Protein AF-A0A172TAM4-F1 (afdb_monomer_lite)

Foldseek 3Di:
DDPVLLVVLLVLLVVLLVVVLVLLVVVVVVVVVVHDDVVSVVVSVLSVVLSVCLSLLDPVSLVVNLVVLLVVLVVLVVCLVVDDDPVSVVSNVSSVSSNVSSCCCPPPVSNVVNSVVSPPD

Radius of gyration: 15.7 Å; chains: 1; bounding box: 40×29×40 Å

pLDDT: mean 79.97, std 6.0, range [54.03, 87.69]

Organism: NCBI:txid1182568

Structure (mmCIF, N/CA/C/O backbone):
data_AF-A0A172TAM4-F1
#
_entry.id   AF-A0A172TAM4-F1
#
loop_
_atom_site.group_PDB
_atom_site.id
_atom_site.type_symbol
_atom_site.label_atom_id
_atom_site.label_alt_id
_atom_site.label_comp_id
_atom_site.label_asym_id
_atom_site.label_entity_id
_atom_site.label_seq_id
_atom_site.pdbx_PDB_ins_code
_atom_site.Cartn_x
_atom_site.Cartn_y
_atom_site.Cartn_z
_atom_site.occupancy
_atom_site.B_iso_or_equiv
_atom_site.auth_seq_id
_atom_site.auth_comp_id
_atom_site.auth_asym_id
_atom_site.auth_atom_id
_atom_site.pdbx_PDB_model_num
ATOM 1 N N . MET A 1 1 ? -19.983 3.449 20.568 1.00 57.84 1 MET A N 1
ATOM 2 C CA . MET A 1 1 ? -19.619 3.740 19.160 1.00 57.84 1 MET A CA 1
ATOM 3 C C . MET A 1 1 ? -20.901 3.855 18.360 1.00 57.84 1 MET A C 1
ATOM 5 O O . MET A 1 1 ? -21.753 2.991 18.504 1.00 57.84 1 MET A O 1
ATOM 9 N N . THR A 1 2 ? -21.087 4.906 17.564 1.00 71.38 2 THR A N 1
ATOM 10 C CA . THR A 1 2 ? -22.300 5.051 16.742 1.00 71.38 2 THR A CA 1
ATOM 11 C C . THR A 1 2 ? -22.193 4.183 15.485 1.00 71.38 2 THR A C 1
ATOM 13 O O . THR A 1 2 ? -21.165 4.197 14.813 1.00 71.38 2 THR A O 1
ATOM 16 N N . ASN A 1 3 ? -23.265 3.471 15.115 1.00 72.31 3 ASN A N 1
ATOM 17 C CA . ASN A 1 3 ? -23.342 2.627 13.904 1.00 72.31 3 ASN A CA 1
ATOM 18 C C . ASN A 1 3 ? -22.850 3.335 12.624 1.00 72.31 3 ASN A C 1
ATOM 20 O O . ASN A 1 3 ? -22.273 2.717 11.728 1.00 72.31 3 ASN A O 1
ATOM 24 N N . ARG A 1 4 ? -23.033 4.659 12.556 1.00 75.81 4 ARG A N 1
ATOM 25 C CA . ARG A 1 4 ? -22.545 5.510 11.465 1.00 75.81 4 ARG A CA 1
ATOM 26 C C . ARG A 1 4 ? -21.014 5.513 11.366 1.00 75.81 4 ARG A C 1
ATOM 28 O O . ARG A 1 4 ? -20.494 5.365 10.270 1.00 75.81 4 ARG A O 1
ATOM 35 N N . GLN A 1 5 ? -20.296 5.589 12.489 1.00 72.06 5 GLN A N 1
ATOM 36 C CA . GLN A 1 5 ? -18.826 5.584 12.519 1.00 72.06 5 GLN A CA 1
ATOM 37 C C . GLN A 1 5 ? -18.239 4.253 12.032 1.00 72.06 5 GLN A C 1
ATOM 39 O O . GLN A 1 5 ? -17.232 4.255 11.330 1.00 72.06 5 GLN A O 1
ATOM 44 N N . ILE A 1 6 ? -18.883 3.128 12.363 1.00 72.50 6 ILE A N 1
ATOM 45 C CA . ILE A 1 6 ? -18.452 1.786 11.938 1.00 72.50 6 ILE A CA 1
ATOM 46 C C . ILE A 1 6 ? -18.649 1.616 10.426 1.00 72.50 6 ILE A C 1
ATOM 48 O O . ILE A 1 6 ? -17.733 1.176 9.731 1.00 72.50 6 ILE A O 1
ATOM 52 N N . LYS A 1 7 ? -19.814 2.024 9.895 1.00 77.00 7 LYS A N 1
ATOM 53 C CA . LYS A 1 7 ? -20.076 2.009 8.446 1.00 77.00 7 LYS A CA 1
ATOM 54 C C . LYS A 1 7 ? -19.083 2.896 7.694 1.00 77.00 7 LYS A C 1
ATOM 56 O O . LYS A 1 7 ? -18.492 2.437 6.723 1.00 77.00 7 LYS A O 1
ATOM 61 N N . THR A 1 8 ? -18.851 4.126 8.158 1.00 78.25 8 THR A N 1
ATOM 62 C CA . THR A 1 8 ? -17.871 5.036 7.545 1.00 78.25 8 THR A CA 1
ATOM 63 C C . THR A 1 8 ? -16.456 4.456 7.587 1.00 78.25 8 THR A C 1
ATOM 65 O O . THR A 1 8 ? -15.765 4.490 6.575 1.00 78.25 8 THR A O 1
ATOM 68 N N . GLY A 1 9 ? -16.040 3.853 8.706 1.00 74.06 9 GLY A N 1
ATOM 69 C CA . GLY A 1 9 ? -14.745 3.176 8.818 1.00 74.06 9 GLY A CA 1
ATOM 70 C C . GLY A 1 9 ? -14.583 2.037 7.808 1.00 74.06 9 GLY A C 1
ATOM 71 O O . GLY A 1 9 ? -13.567 1.975 7.121 1.00 74.06 9 GLY A O 1
ATOM 72 N N . ARG A 1 10 ? -15.612 1.196 7.631 1.00 79.62 10 ARG A N 1
ATOM 73 C CA . ARG A 1 10 ? -15.615 0.123 6.619 1.00 79.62 10 ARG A CA 1
ATOM 74 C C . ARG A 1 10 ? -15.490 0.664 5.193 1.00 79.62 10 ARG A C 1
ATOM 76 O O . ARG A 1 10 ? -14.741 0.099 4.402 1.00 79.62 10 ARG A O 1
ATOM 83 N N . TRP A 1 11 ? -16.191 1.751 4.868 1.00 82.69 11 TRP A N 1
ATOM 84 C CA . TRP A 1 11 ? -16.092 2.404 3.557 1.00 82.69 11 TRP A CA 1
ATOM 85 C C . TRP A 1 11 ? -14.702 2.990 3.301 1.00 82.69 11 TRP A C 1
ATOM 87 O O . TRP A 1 11 ? -14.157 2.803 2.215 1.00 82.69 11 TRP A O 1
ATOM 97 N N . ILE A 1 12 ? -14.100 3.642 4.300 1.00 81.50 12 ILE A N 1
ATOM 98 C CA . ILE A 1 12 ? -12.740 4.191 4.206 1.00 81.50 12 ILE A CA 1
ATOM 99 C C . ILE A 1 12 ? -11.726 3.065 3.991 1.00 81.50 12 ILE A C 1
ATOM 101 O O . ILE A 1 12 ? -10.937 3.128 3.052 1.00 81.50 12 ILE A O 1
ATOM 105 N N . VAL A 1 13 ? -11.776 2.009 4.810 1.00 81.50 13 VAL A N 1
ATOM 106 C CA . VAL A 1 13 ? -10.883 0.847 4.670 1.00 81.50 13 VAL A CA 1
ATOM 107 C C . VAL A 1 13 ? -11.070 0.189 3.306 1.00 81.50 13 VAL A C 1
ATOM 109 O O . VAL A 1 13 ? -10.085 -0.062 2.621 1.00 81.50 13 VAL A O 1
ATOM 112 N N . GLY A 1 14 ? -12.314 -0.032 2.873 1.00 82.31 14 GLY A N 1
ATOM 113 C CA . GLY A 1 14 ? -12.611 -0.584 1.550 1.00 82.31 14 GLY A CA 1
ATOM 114 C C . GLY A 1 14 ? -12.055 0.273 0.412 1.00 82.31 14 GLY A C 1
ATOM 115 O O . GLY A 1 14 ? -11.467 -0.264 -0.520 1.00 82.31 14 GLY A O 1
ATOM 116 N N . SER A 1 15 ? -12.164 1.599 0.518 1.00 84.25 15 SER A N 1
ATOM 117 C CA . SER A 1 15 ? -11.641 2.531 -0.490 1.00 84.25 15 SER A CA 1
ATOM 118 C C . SER A 1 15 ? -10.113 2.508 -0.547 1.00 84.25 15 SER A C 1
ATOM 120 O O . SER A 1 15 ? -9.547 2.426 -1.633 1.00 84.25 15 SER A O 1
ATOM 122 N N . ILE A 1 16 ? -9.441 2.506 0.611 1.00 83.88 16 ILE A N 1
ATOM 123 C CA . ILE A 1 16 ? -7.976 2.407 0.695 1.00 83.88 16 ILE A CA 1
ATOM 124 C C . ILE A 1 16 ? -7.496 1.075 0.107 1.00 83.88 16 ILE A C 1
ATOM 126 O O . ILE A 1 16 ? -6.572 1.059 -0.699 1.00 83.88 16 ILE A O 1
ATOM 130 N N . LEU A 1 17 ? -8.139 -0.039 0.467 1.00 85.06 17 LEU A N 1
ATOM 131 C CA . LEU A 1 17 ? -7.795 -1.363 -0.057 1.00 85.06 17 LEU A CA 1
ATOM 132 C C . LEU A 1 17 ? -8.015 -1.454 -1.569 1.00 85.06 17 LEU A C 1
ATOM 134 O O . LEU A 1 17 ? -7.164 -1.989 -2.271 1.00 85.06 17 LEU A O 1
ATOM 138 N N . SER A 1 18 ? -9.118 -0.898 -2.077 1.00 85.00 18 SER A N 1
ATOM 139 C CA . SER A 1 18 ? -9.401 -0.863 -3.515 1.00 85.00 18 SER A CA 1
ATOM 140 C C . SER A 1 18 ? -8.361 -0.032 -4.273 1.00 85.00 18 SER A C 1
ATOM 142 O O . SER A 1 18 ? -7.879 -0.450 -5.322 1.00 85.00 18 SER A O 1
ATOM 144 N N . LEU A 1 19 ? -7.934 1.100 -3.704 1.00 85.62 19 LEU A N 1
ATOM 145 C CA . LEU A 1 19 ? -6.873 1.936 -4.266 1.00 85.62 19 LEU A CA 1
ATOM 146 C C . LEU A 1 19 ? -5.524 1.205 -4.282 1.00 85.62 19 LEU A C 1
ATOM 148 O O . LEU A 1 19 ? -4.845 1.196 -5.307 1.00 85.62 19 LEU A O 1
ATOM 152 N N . ILE A 1 20 ? -5.156 0.537 -3.184 1.00 84.44 20 ILE A N 1
ATOM 153 C CA . ILE A 1 20 ? -3.936 -0.280 -3.109 1.00 84.44 20 ILE A CA 1
ATOM 154 C C . ILE A 1 20 ? -3.979 -1.389 -4.159 1.00 84.44 20 ILE A C 1
ATOM 156 O O . ILE A 1 20 ? -3.017 -1.555 -4.906 1.00 84.44 20 ILE A O 1
ATOM 160 N N . LEU A 1 21 ? -5.083 -2.133 -4.245 1.00 85.81 21 LEU A N 1
ATOM 161 C CA . LEU A 1 21 ? -5.254 -3.196 -5.233 1.00 85.81 21 LEU A CA 1
ATOM 162 C C . LEU A 1 21 ? -5.155 -2.652 -6.657 1.00 85.81 21 LEU A C 1
ATOM 164 O O . LEU A 1 21 ? -4.415 -3.218 -7.454 1.00 85.81 21 LEU A O 1
ATOM 168 N N . GLY A 1 22 ? -5.812 -1.530 -6.953 1.00 84.06 22 GLY A N 1
ATOM 169 C CA . GLY A 1 22 ? -5.734 -0.868 -8.253 1.00 84.06 22 GLY A CA 1
ATOM 170 C C . GLY A 1 22 ? -4.300 -0.504 -8.639 1.00 84.06 22 GLY A C 1
ATOM 171 O O . GLY A 1 22 ? -3.848 -0.874 -9.719 1.00 84.06 22 GLY A O 1
ATOM 172 N N . LEU A 1 23 ? -3.549 0.136 -7.736 1.00 83.00 23 LEU A N 1
ATOM 173 C CA . LEU A 1 23 ? -2.139 0.475 -7.971 1.00 83.00 23 LEU A CA 1
ATOM 174 C C . LEU A 1 23 ? -1.265 -0.774 -8.155 1.00 83.00 23 LEU A C 1
ATOM 176 O O . LEU A 1 23 ? -0.388 -0.805 -9.017 1.00 83.00 23 LEU A O 1
ATOM 180 N N . THR A 1 24 ? -1.520 -1.821 -7.368 1.00 83.12 24 THR A N 1
ATOM 181 C CA . THR A 1 24 ? -0.732 -3.061 -7.409 1.00 83.12 24 THR A CA 1
ATOM 182 C C . THR A 1 24 ? -0.998 -3.847 -8.693 1.00 83.12 24 THR A C 1
ATOM 184 O O . THR A 1 24 ? -0.059 -4.340 -9.314 1.00 83.12 24 THR A O 1
ATOM 187 N N . VAL A 1 25 ? -2.260 -3.922 -9.128 1.00 83.56 25 VAL A N 1
ATOM 188 C CA . VAL A 1 25 ? -2.654 -4.531 -10.405 1.00 83.56 25 VAL A CA 1
ATOM 189 C C . VAL A 1 25 ? -2.098 -3.722 -11.568 1.00 83.56 25 VAL A C 1
ATOM 191 O O . VAL A 1 25 ? -1.506 -4.307 -12.465 1.00 83.56 25 VAL A O 1
ATOM 194 N N . PHE A 1 26 ? -2.201 -2.392 -11.538 1.00 83.50 26 PHE A N 1
ATOM 195 C CA . PHE A 1 26 ? -1.637 -1.536 -12.581 1.00 83.50 26 PHE A CA 1
ATOM 196 C C . PHE A 1 26 ? -0.122 -1.741 -12.729 1.00 83.50 26 PHE A C 1
ATOM 198 O O . PHE A 1 26 ? 0.373 -1.959 -13.835 1.00 83.50 26 PHE A O 1
ATOM 205 N N . GLY A 1 27 ? 0.612 -1.768 -11.611 1.00 76.00 27 GLY A N 1
ATOM 206 C CA . GLY A 1 27 ? 2.046 -2.060 -11.610 1.00 76.00 27 GLY A CA 1
ATOM 207 C C . GLY A 1 27 ? 2.380 -3.473 -12.098 1.00 76.00 27 GLY A C 1
ATOM 208 O O . GLY A 1 27 ? 3.374 -3.663 -12.799 1.00 76.00 27 GLY A O 1
ATOM 209 N N . ALA A 1 28 ? 1.552 -4.468 -11.772 1.00 76.75 28 ALA A N 1
ATOM 210 C CA . ALA A 1 28 ? 1.736 -5.834 -12.252 1.00 76.75 28 ALA A CA 1
ATOM 211 C C . ALA A 1 28 ? 1.431 -5.986 -13.746 1.00 76.75 28 ALA A C 1
ATOM 213 O O . ALA A 1 28 ? 2.170 -6.681 -14.433 1.00 76.75 28 ALA A O 1
ATOM 214 N N . VAL A 1 29 ? 0.407 -5.304 -14.269 1.00 79.38 29 VAL A N 1
ATOM 215 C CA . VAL A 1 29 ? 0.095 -5.272 -15.707 1.00 79.38 29 VAL A CA 1
ATOM 216 C C . VAL A 1 29 ? 1.238 -4.617 -16.480 1.00 79.38 29 VAL A C 1
ATOM 218 O O . VAL A 1 29 ? 1.708 -5.188 -17.460 1.00 79.38 29 VAL A O 1
ATOM 221 N N . ALA A 1 30 ? 1.753 -3.477 -16.005 1.00 76.94 30 ALA A N 1
ATOM 222 C CA . ALA A 1 30 ? 2.905 -2.817 -16.620 1.00 76.94 30 ALA A CA 1
ATOM 223 C C . ALA A 1 30 ? 4.138 -3.735 -16.685 1.00 76.94 30 ALA A C 1
ATOM 225 O O . ALA A 1 30 ? 4.879 -3.708 -17.663 1.00 76.94 30 ALA A O 1
ATOM 226 N N . ARG A 1 31 ? 4.343 -4.579 -15.666 1.00 71.06 31 ARG A N 1
ATOM 227 C CA . ARG A 1 31 ? 5.447 -5.545 -15.638 1.00 71.06 31 ARG A CA 1
ATOM 228 C C . ARG A 1 31 ? 5.193 -6.798 -16.462 1.00 71.06 31 ARG A C 1
ATOM 230 O O . ARG A 1 31 ? 6.120 -7.252 -17.114 1.00 71.06 31 ARG A O 1
ATOM 237 N N . LEU A 1 32 ? 3.964 -7.305 -16.510 1.00 75.62 32 LEU A N 1
ATOM 238 C CA . LEU A 1 32 ? 3.590 -8.418 -17.389 1.00 75.62 32 LEU A CA 1
ATOM 239 C C . LEU A 1 32 ? 3.854 -8.093 -18.863 1.00 75.62 32 LEU A C 1
ATOM 241 O O . LEU A 1 32 ? 4.288 -8.969 -19.602 1.00 75.62 32 LEU A O 1
ATOM 245 N N . LEU A 1 33 ? 3.658 -6.834 -19.269 1.00 76.44 33 LEU A N 1
ATOM 246 C CA . LEU A 1 33 ? 4.009 -6.360 -20.612 1.00 76.44 33 LEU A CA 1
ATOM 247 C C . LEU A 1 33 ? 5.527 -6.349 -20.879 1.00 76.44 33 LEU A C 1
ATOM 249 O O . LEU A 1 33 ? 5.935 -6.397 -22.034 1.00 76.44 33 LEU A O 1
ATOM 253 N N . LEU A 1 34 ? 6.355 -6.295 -19.831 1.00 75.69 34 LEU A N 1
ATOM 254 C CA . LEU A 1 34 ? 7.821 -6.309 -19.911 1.00 75.69 34 LEU A CA 1
ATOM 255 C C . LEU A 1 34 ? 8.423 -7.715 -19.724 1.00 75.69 34 LEU A C 1
ATOM 257 O O . LEU A 1 34 ? 9.587 -7.923 -20.057 1.00 75.69 34 LEU A O 1
ATOM 261 N N . GLY A 1 35 ? 7.651 -8.675 -19.205 1.00 73.81 35 GLY A N 1
ATOM 262 C CA . GLY A 1 35 ? 8.063 -10.065 -19.012 1.00 73.81 35 GLY A CA 1
ATOM 263 C C . GLY A 1 35 ? 7.369 -10.736 -17.824 1.00 73.81 35 GLY A C 1
ATOM 264 O O . GLY A 1 35 ? 7.001 -10.091 -16.841 1.00 73.81 35 GLY A O 1
ATOM 265 N N . PHE A 1 36 ? 7.187 -12.057 -17.899 1.00 74.06 36 PHE A N 1
ATOM 266 C CA . PHE A 1 36 ? 6.635 -12.828 -16.786 1.00 74.06 36 PHE A CA 1
ATOM 267 C C . PHE A 1 36 ? 7.703 -13.058 -15.715 1.00 74.06 36 PHE A C 1
ATOM 269 O O . PHE A 1 36 ? 8.736 -13.667 -15.981 1.00 74.06 36 PHE A O 1
ATOM 276 N N . ASP A 1 37 ? 7.426 -12.615 -14.491 1.00 76.44 37 ASP A N 1
ATOM 277 C CA . ASP A 1 37 ? 8.293 -12.847 -13.341 1.00 76.44 37 ASP A CA 1
ATOM 278 C C . ASP A 1 37 ? 7.451 -13.329 -12.151 1.00 76.44 37 ASP A C 1
ATOM 280 O O . ASP A 1 37 ? 6.531 -12.657 -11.663 1.00 76.44 37 ASP A O 1
ATOM 284 N N . LEU A 1 38 ? 7.775 -14.548 -11.709 1.00 78.44 38 LEU A N 1
ATOM 285 C CA . LEU A 1 38 ? 7.104 -15.279 -10.637 1.00 78.44 38 LEU A CA 1
ATOM 286 C C . LEU A 1 38 ? 7.077 -14.467 -9.331 1.00 78.44 38 LEU A C 1
ATOM 288 O O . LEU A 1 38 ? 6.106 -14.521 -8.575 1.00 78.44 38 LEU A O 1
ATOM 292 N N . SER A 1 39 ? 8.112 -13.661 -9.093 1.00 78.00 39 SER A N 1
ATOM 293 C CA . SER A 1 39 ? 8.260 -12.831 -7.897 1.00 78.00 39 SER A CA 1
ATOM 294 C C . SER A 1 39 ? 7.123 -11.811 -7.773 1.00 78.00 39 SER A C 1
ATOM 296 O O . SER A 1 39 ? 6.626 -11.545 -6.674 1.00 78.00 39 SER A O 1
ATOM 298 N N . TYR A 1 40 ? 6.646 -11.270 -8.901 1.00 74.12 40 TYR A N 1
ATOM 299 C CA . TYR A 1 40 ? 5.513 -10.341 -8.915 1.00 74.12 40 TYR A CA 1
ATOM 300 C C . TYR A 1 40 ? 4.177 -11.040 -8.730 1.00 74.12 40 TYR A C 1
ATOM 302 O O . TYR A 1 40 ? 3.322 -10.507 -8.024 1.00 74.12 40 TYR A O 1
ATOM 310 N N . ALA A 1 41 ? 4.007 -12.236 -9.297 1.00 78.19 41 ALA A N 1
ATOM 311 C CA . ALA A 1 41 ? 2.803 -13.035 -9.091 1.00 78.19 41 ALA A CA 1
ATOM 312 C C . ALA A 1 41 ? 2.622 -13.394 -7.605 1.00 78.19 41 ALA A C 1
ATOM 314 O O . ALA A 1 41 ? 1.530 -13.235 -7.049 1.00 78.19 41 ALA A O 1
ATOM 315 N N . VAL A 1 42 ? 3.711 -13.780 -6.929 1.00 83.56 42 VAL A N 1
ATOM 316 C CA . VAL A 1 42 ? 3.713 -14.046 -5.482 1.00 83.56 42 VAL A CA 1
ATOM 317 C C . VAL A 1 42 ? 3.383 -12.778 -4.698 1.00 83.56 42 VAL A C 1
ATOM 319 O O . VAL A 1 42 ? 2.495 -12.799 -3.846 1.00 83.56 42 VAL A O 1
ATOM 322 N N . ARG A 1 43 ? 4.031 -11.647 -5.010 1.00 81.56 43 ARG A N 1
ATOM 323 C CA . ARG A 1 43 ? 3.770 -10.367 -4.332 1.00 81.56 43 ARG A CA 1
ATOM 324 C C . ARG A 1 43 ? 2.323 -9.906 -4.504 1.00 81.56 43 ARG A C 1
ATOM 326 O O . ARG A 1 43 ? 1.726 -9.426 -3.541 1.00 81.56 43 ARG A O 1
ATOM 333 N N . LEU A 1 44 ? 1.748 -10.056 -5.695 1.00 83.00 44 LEU A N 1
ATOM 334 C CA . LEU A 1 44 ? 0.370 -9.661 -5.983 1.00 83.00 44 LEU A CA 1
ATOM 335 C C . LEU A 1 44 ? -0.628 -10.541 -5.226 1.00 83.00 44 LEU A C 1
ATOM 337 O O . LEU A 1 44 ? -1.520 -10.014 -4.563 1.00 83.00 44 LEU A O 1
ATOM 341 N N . THR A 1 45 ? -0.421 -11.859 -5.237 1.00 85.94 45 THR A N 1
ATOM 342 C CA . THR A 1 45 ? -1.243 -12.815 -4.478 1.00 85.94 45 THR A CA 1
ATOM 343 C C . THR A 1 45 ? -1.168 -12.539 -2.976 1.00 85.94 45 THR A C 1
ATOM 345 O O . THR A 1 45 ? -2.197 -12.471 -2.304 1.00 85.94 45 THR A O 1
ATOM 348 N N . LEU A 1 46 ? 0.036 -12.291 -2.450 1.00 86.56 46 LEU A N 1
ATOM 349 C CA . LEU A 1 46 ? 0.246 -11.945 -1.045 1.00 86.56 46 LEU A CA 1
ATOM 350 C C . LEU A 1 46 ? -0.445 -10.626 -0.680 1.00 86.56 46 LEU A C 1
ATOM 352 O O . LEU A 1 46 ? -1.090 -10.532 0.362 1.00 86.56 46 LEU A O 1
ATOM 356 N N . THR A 1 47 ? -0.356 -9.617 -1.549 1.00 85.19 47 THR A N 1
ATOM 357 C CA . THR A 1 47 ? -1.013 -8.319 -1.338 1.00 85.19 47 THR A CA 1
ATOM 358 C C . THR A 1 47 ? -2.532 -8.473 -1.337 1.00 85.19 47 THR A C 1
ATOM 360 O O . THR A 1 47 ? -3.198 -7.913 -0.468 1.00 85.19 47 THR A O 1
ATOM 363 N N . PHE A 1 48 ? -3.086 -9.281 -2.245 1.00 86.56 48 PHE A N 1
ATOM 364 C CA . PHE A 1 48 ? -4.516 -9.584 -2.293 1.00 86.56 48 PHE A CA 1
ATOM 365 C C . PHE A 1 48 ? -4.989 -10.298 -1.021 1.00 86.56 48 PHE A C 1
ATOM 367 O O . PHE A 1 48 ? -5.972 -9.893 -0.397 1.00 86.56 48 PHE A O 1
ATOM 374 N N . PHE A 1 49 ? -4.239 -11.310 -0.583 1.00 87.44 49 PHE A N 1
ATOM 375 C CA . PHE A 1 49 ? -4.518 -12.051 0.643 1.00 87.44 49 PHE A CA 1
ATOM 376 C C . PHE A 1 49 ? -4.455 -11.158 1.890 1.00 87.44 49 PHE A C 1
ATOM 378 O O . PHE A 1 49 ? -5.350 -11.197 2.737 1.00 87.44 49 PHE A O 1
ATOM 385 N N . LEU A 1 50 ? -3.441 -10.295 1.985 1.00 84.81 50 LEU A N 1
ATOM 386 C CA . LEU A 1 50 ? -3.319 -9.322 3.068 1.00 84.81 50 LEU A CA 1
ATOM 387 C C . LEU A 1 50 ? -4.469 -8.313 3.049 1.00 84.81 50 LEU A C 1
ATOM 389 O O . LEU A 1 50 ? -5.044 -8.048 4.101 1.00 84.81 50 LEU A O 1
ATOM 393 N N . CYS A 1 51 ? -4.865 -7.801 1.881 1.00 85.94 51 CYS A N 1
ATOM 394 C CA . CYS A 1 51 ? -6.013 -6.900 1.761 1.00 85.94 51 CYS A CA 1
ATOM 395 C C . CYS A 1 51 ? -7.305 -7.555 2.270 1.00 85.94 51 CYS A C 1
ATOM 397 O O . CYS A 1 51 ? -8.062 -6.939 3.022 1.00 85.94 51 CYS A O 1
ATOM 399 N N . TRP A 1 52 ? -7.529 -8.823 1.925 1.00 84.75 52 TRP A N 1
ATOM 400 C CA . TRP A 1 52 ? -8.670 -9.594 2.413 1.00 84.75 52 TRP A CA 1
ATOM 401 C C . TRP A 1 52 ? -8.652 -9.777 3.937 1.00 84.75 52 TRP A C 1
ATOM 403 O O . TRP A 1 52 ? -9.658 -9.550 4.613 1.00 84.75 52 TRP A O 1
ATOM 413 N N . MET A 1 53 ? -7.498 -10.136 4.502 1.00 84.94 53 MET A N 1
ATOM 414 C CA . MET A 1 53 ? -7.333 -10.290 5.950 1.00 84.94 53 MET A CA 1
ATOM 415 C C . MET A 1 53 ? -7.513 -8.959 6.698 1.00 84.94 53 MET A C 1
ATOM 417 O O . MET A 1 53 ? -8.144 -8.916 7.755 1.00 84.94 53 MET A O 1
ATOM 421 N N . VAL A 1 54 ? -7.033 -7.850 6.131 1.00 84.31 54 VAL A N 1
ATOM 422 C CA . VAL A 1 54 ? -7.269 -6.499 6.663 1.00 84.31 54 VAL A CA 1
ATOM 423 C C . VAL A 1 54 ? -8.758 -6.165 6.640 1.00 84.31 54 VAL A C 1
ATOM 425 O O . VAL A 1 54 ? -9.283 -5.662 7.629 1.00 84.31 54 VAL A O 1
ATOM 428 N N . PHE A 1 55 ? -9.477 -6.503 5.569 1.00 80.81 55 PHE A N 1
ATOM 429 C CA . PHE A 1 55 ? -10.922 -6.287 5.506 1.00 80.81 55 PHE A CA 1
ATOM 430 C C . PHE A 1 55 ? -11.687 -7.076 6.581 1.00 80.81 55 PHE A C 1
ATOM 432 O O . PHE A 1 55 ? -12.634 -6.550 7.171 1.00 80.81 55 PHE A O 1
ATOM 439 N N . ARG A 1 56 ? -11.241 -8.303 6.886 1.00 80.38 56 ARG A N 1
ATOM 440 C CA . ARG A 1 56 ? -11.814 -9.160 7.939 1.00 80.38 56 ARG A CA 1
ATOM 441 C C . ARG A 1 56 ? -11.505 -8.724 9.374 1.00 80.38 56 ARG A C 1
ATOM 443 O O . ARG A 1 56 ? -12.078 -9.298 10.291 1.00 80.38 56 ARG A O 1
ATOM 450 N N . GLY A 1 57 ? -10.643 -7.732 9.593 1.00 76.12 57 GLY A N 1
ATOM 45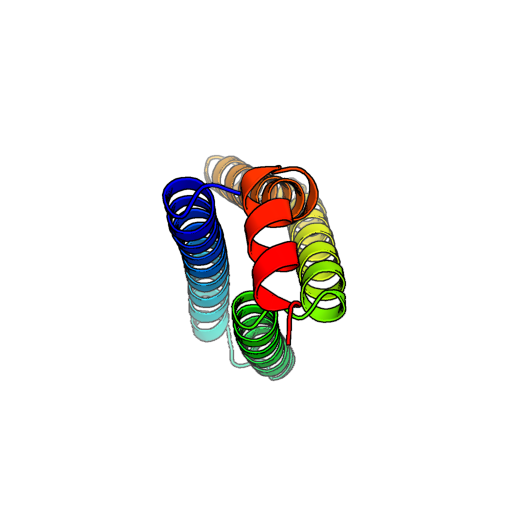1 C CA . GLY A 1 57 ? -10.376 -7.218 10.942 1.00 76.12 57 GLY A CA 1
ATOM 452 C C . GLY A 1 57 ? -9.069 -7.696 11.589 1.00 76.12 57 GLY A C 1
ATOM 453 O O . GLY A 1 57 ? -8.800 -7.356 12.746 1.00 76.12 57 GLY A O 1
ATOM 454 N N . PHE A 1 58 ? -8.233 -8.462 10.876 1.00 81.12 58 PHE A N 1
ATOM 455 C CA . PHE A 1 58 ? -6.997 -9.012 11.439 1.00 81.12 58 PHE A CA 1
ATOM 456 C C . PHE A 1 58 ? -5.927 -7.927 11.635 1.00 81.12 58 PHE A C 1
ATOM 458 O O . PHE A 1 58 ? -5.426 -7.334 10.677 1.00 81.12 58 PHE A O 1
ATOM 465 N N . PHE A 1 59 ? -5.525 -7.700 12.891 1.00 79.12 59 PHE A N 1
ATOM 466 C CA . PHE A 1 59 ? -4.537 -6.673 13.244 1.00 79.12 59 PHE A CA 1
ATOM 467 C C . PHE A 1 59 ? -3.1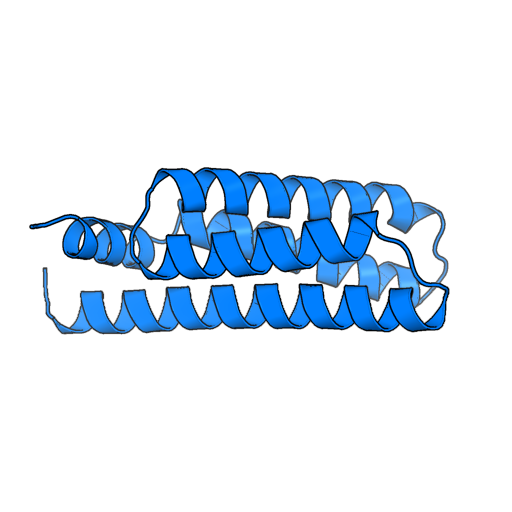59 -6.930 12.618 1.00 79.12 59 PHE A C 1
ATOM 469 O O . PHE A 1 59 ? -2.561 -6.017 12.049 1.00 79.12 59 PHE A O 1
ATOM 476 N N . TRP A 1 60 ? -2.677 -8.175 12.667 1.00 79.81 60 TRP A N 1
ATOM 477 C CA . TRP A 1 60 ? -1.379 -8.560 12.102 1.00 79.81 60 TRP A CA 1
ATOM 478 C C . TRP A 1 60 ? -1.295 -8.306 10.594 1.00 79.81 60 TRP A C 1
ATOM 480 O O . TRP A 1 60 ? -0.287 -7.793 10.111 1.00 79.81 60 TRP A O 1
ATOM 490 N N . ALA A 1 61 ? -2.380 -8.568 9.857 1.00 84.12 61 ALA A N 1
ATOM 491 C CA . ALA A 1 61 ? -2.444 -8.303 8.422 1.00 84.12 61 ALA A CA 1
ATOM 492 C C . ALA A 1 61 ? -2.335 -6.808 8.106 1.00 84.12 61 ALA A C 1
ATOM 494 O O . ALA A 1 61 ? -1.729 -6.435 7.107 1.00 84.12 61 ALA A O 1
ATOM 495 N N . ARG A 1 62 ? -2.859 -5.940 8.981 1.00 81.62 62 ARG A N 1
ATOM 496 C CA . ARG A 1 62 ? -2.744 -4.484 8.832 1.00 81.62 62 ARG A CA 1
ATOM 497 C C . ARG A 1 62 ? -1.301 -4.026 8.969 1.00 81.62 62 ARG A C 1
ATOM 499 O O . ARG A 1 62 ? -0.839 -3.245 8.149 1.00 81.62 62 ARG A O 1
ATOM 506 N N . VAL A 1 63 ? -0.595 -4.532 9.979 1.00 83.81 63 VAL A N 1
ATOM 507 C CA . VAL A 1 63 ? 0.824 -4.215 10.200 1.00 83.81 63 VAL A CA 1
ATOM 508 C C . VAL A 1 63 ? 1.671 -4.710 9.027 1.00 83.81 63 VAL A C 1
ATOM 510 O O . VAL A 1 63 ? 2.458 -3.937 8.486 1.00 83.81 63 VAL A O 1
ATOM 513 N N . MET A 1 64 ? 1.459 -5.954 8.583 1.00 86.56 64 MET A N 1
ATOM 514 C CA . MET A 1 64 ? 2.163 -6.515 7.426 1.00 86.56 64 MET A CA 1
ATOM 515 C C . MET A 1 64 ? 1.877 -5.740 6.138 1.00 86.56 64 MET A C 1
ATOM 517 O O . MET A 1 64 ? 2.812 -5.410 5.415 1.00 86.56 64 MET A O 1
ATOM 521 N N . LEU A 1 65 ? 0.611 -5.402 5.865 1.00 85.62 65 LEU A N 1
ATOM 522 C CA . LEU A 1 65 ? 0.243 -4.614 4.691 1.00 85.62 65 LEU A CA 1
ATOM 523 C C . LEU A 1 65 ? 0.894 -3.229 4.746 1.00 85.62 65 LEU A C 1
ATOM 525 O O . LEU A 1 65 ? 1.535 -2.837 3.781 1.00 85.62 65 LEU A O 1
ATOM 529 N N . SER A 1 66 ? 0.812 -2.517 5.873 1.00 86.19 66 SER A N 1
ATOM 530 C CA . SER A 1 66 ? 1.460 -1.209 6.036 1.00 86.19 66 SER A CA 1
ATOM 531 C C . SER A 1 66 ? 2.974 -1.278 5.810 1.00 86.19 66 SER A C 1
ATOM 533 O O . SER A 1 66 ? 3.508 -0.439 5.090 1.00 86.19 66 SER A O 1
ATOM 535 N N . LEU A 1 67 ? 3.660 -2.289 6.356 1.00 87.44 67 LEU A N 1
ATOM 536 C CA . LEU A 1 67 ? 5.087 -2.531 6.102 1.00 87.44 67 LEU A CA 1
ATOM 537 C C . LEU A 1 67 ? 5.369 -2.758 4.615 1.00 87.44 67 LEU A C 1
ATOM 539 O O . LEU A 1 67 ? 6.287 -2.155 4.064 1.00 87.44 67 LEU A O 1
ATOM 543 N N . LEU A 1 68 ? 4.552 -3.578 3.952 1.00 86.69 68 LEU A N 1
ATOM 544 C CA . LEU A 1 68 ? 4.687 -3.876 2.528 1.00 86.69 68 LEU A CA 1
ATOM 545 C C . LEU A 1 68 ? 4.489 -2.612 1.679 1.00 86.69 68 LEU A C 1
ATOM 547 O O . LEU A 1 68 ? 5.247 -2.383 0.738 1.00 86.69 68 LEU A O 1
ATOM 551 N N . LEU A 1 69 ? 3.536 -1.748 2.032 1.00 86.25 69 LEU A N 1
ATOM 552 C CA . LEU A 1 69 ? 3.308 -0.471 1.351 1.00 86.25 69 LEU A CA 1
ATOM 553 C C . LEU A 1 69 ? 4.459 0.518 1.551 1.00 86.25 69 LEU A C 1
ATOM 555 O O . LEU A 1 69 ? 4.900 1.126 0.580 1.00 86.25 69 LEU A O 1
ATOM 559 N N . VAL A 1 70 ? 4.975 0.651 2.778 1.00 87.69 70 VAL A N 1
ATOM 560 C CA . VAL A 1 70 ? 6.143 1.499 3.073 1.00 87.69 70 VAL A CA 1
ATOM 561 C C . VAL A 1 70 ? 7.364 1.004 2.304 1.00 87.69 70 VAL A C 1
ATOM 563 O O . VAL A 1 70 ? 8.049 1.793 1.659 1.00 87.69 70 VAL A O 1
ATOM 566 N N . TRP A 1 71 ? 7.596 -0.309 2.299 1.00 87.44 71 TRP A N 1
ATOM 567 C CA . TRP A 1 71 ? 8.667 -0.921 1.520 1.00 87.44 71 TRP A CA 1
ATOM 568 C C . TRP A 1 71 ? 8.497 -0.677 0.015 1.00 87.44 71 TRP A C 1
ATOM 570 O O . TRP A 1 71 ? 9.455 -0.349 -0.680 1.00 87.44 71 TRP A O 1
ATOM 580 N N . THR A 1 72 ? 7.266 -0.777 -0.494 1.00 84.00 72 THR A N 1
ATOM 581 C CA . THR A 1 72 ? 6.944 -0.486 -1.900 1.00 84.00 72 THR A CA 1
ATOM 582 C C . THR A 1 72 ? 7.234 0.970 -2.242 1.00 84.00 72 THR A C 1
ATOM 584 O O . THR A 1 72 ? 7.889 1.233 -3.245 1.00 84.00 72 THR A O 1
ATOM 587 N N . ALA A 1 73 ? 6.809 1.909 -1.396 1.00 84.06 73 ALA A N 1
ATOM 588 C CA . ALA A 1 73 ? 7.123 3.323 -1.553 1.00 84.06 73 ALA A CA 1
ATOM 589 C C . ALA A 1 73 ? 8.635 3.568 -1.548 1.00 84.06 73 ALA A C 1
ATOM 591 O O . ALA A 1 73 ? 9.138 4.289 -2.401 1.00 84.06 73 ALA A O 1
ATOM 592 N N . PHE A 1 74 ? 9.380 2.920 -0.655 1.00 86.50 74 PHE A N 1
ATOM 593 C CA . PHE A 1 74 ? 10.834 3.046 -0.610 1.00 86.50 74 PHE A CA 1
ATOM 594 C C . PHE A 1 74 ? 11.507 2.540 -1.896 1.00 86.50 74 PHE A C 1
ATOM 596 O O . PHE A 1 74 ? 12.341 3.240 -2.465 1.00 86.50 74 PHE A O 1
ATOM 603 N N . GLN A 1 75 ? 11.085 1.383 -2.422 1.00 83.25 75 GLN A N 1
ATOM 604 C CA . GLN A 1 75 ? 11.540 0.894 -3.731 1.00 83.25 75 GLN A CA 1
ATOM 605 C C . GLN A 1 75 ? 11.225 1.890 -4.856 1.00 83.25 75 GLN A C 1
ATOM 607 O O . GLN A 1 75 ? 12.069 2.132 -5.716 1.00 83.25 75 GLN A O 1
ATOM 612 N N . LEU A 1 76 ? 10.031 2.494 -4.834 1.00 81.19 76 LEU A N 1
ATOM 613 C CA . LEU A 1 76 ? 9.632 3.531 -5.787 1.00 81.19 76 LEU A CA 1
ATOM 614 C C . LEU A 1 76 ? 10.578 4.735 -5.717 1.00 81.19 76 LEU A C 1
ATOM 616 O O . LEU A 1 76 ? 11.053 5.183 -6.759 1.00 81.19 76 LEU A O 1
ATOM 620 N N . PHE A 1 77 ? 10.922 5.214 -4.517 1.00 83.00 77 PHE A N 1
ATOM 621 C CA . PHE A 1 77 ? 11.858 6.329 -4.341 1.00 83.00 77 PHE A CA 1
ATOM 622 C C . PHE A 1 77 ? 13.287 6.005 -4.786 1.00 83.00 77 PHE A C 1
ATOM 624 O O . PHE A 1 77 ? 13.945 6.895 -5.313 1.00 83.00 77 PHE A O 1
ATOM 631 N N . ILE A 1 78 ? 13.754 4.761 -4.632 1.00 84.25 78 ILE A N 1
ATOM 632 C CA . ILE A 1 78 ? 15.087 4.341 -5.103 1.00 84.25 78 ILE A CA 1
ATOM 633 C C . ILE A 1 78 ? 15.168 4.324 -6.633 1.00 84.25 78 ILE A C 1
ATOM 635 O O . ILE A 1 78 ? 16.188 4.715 -7.186 1.00 84.25 78 ILE A O 1
ATOM 639 N N . VAL A 1 79 ? 14.100 3.904 -7.319 1.00 78.00 79 VAL A N 1
ATOM 640 C CA . VAL A 1 79 ? 14.061 3.845 -8.795 1.00 78.00 79 VAL A CA 1
ATOM 641 C C . VAL A 1 79 ? 13.770 5.218 -9.415 1.00 78.00 79 VAL A C 1
ATOM 643 O O . VAL A 1 79 ? 14.231 5.527 -10.509 1.00 78.00 79 VAL A O 1
ATOM 646 N N . THR A 1 80 ? 13.041 6.081 -8.701 1.00 77.19 80 THR A N 1
ATOM 647 C CA . THR A 1 80 ? 12.720 7.461 -9.112 1.00 77.19 80 THR A CA 1
ATOM 648 C C . THR A 1 80 ? 13.900 8.272 -9.689 1.00 77.19 80 THR A C 1
ATOM 650 O O . THR A 1 80 ? 13.679 8.934 -10.703 1.00 77.19 80 THR A O 1
ATOM 653 N N . PRO A 1 81 ? 15.115 8.309 -9.098 1.00 75.44 81 PRO A N 1
ATOM 654 C CA . PRO A 1 81 ? 16.238 9.083 -9.636 1.00 75.44 81 PRO A CA 1
ATOM 655 C C . PRO A 1 81 ? 16.728 8.629 -11.018 1.00 75.44 81 PRO A C 1
ATOM 657 O O . PRO A 1 81 ? 17.323 9.445 -11.715 1.00 75.44 81 PRO A O 1
ATOM 660 N N . GLU A 1 82 ? 16.455 7.392 -11.442 1.00 76.38 82 GLU A N 1
ATOM 661 C CA . GLU A 1 82 ? 16.810 6.908 -12.787 1.00 76.38 82 GLU A CA 1
ATOM 662 C C . GLU A 1 82 ? 15.801 7.338 -13.866 1.00 76.38 82 GLU A C 1
ATOM 664 O O . GLU A 1 82 ? 16.063 7.229 -15.063 1.00 76.38 82 GLU A O 1
ATOM 669 N N . LEU A 1 83 ? 14.643 7.863 -13.460 1.00 76.88 83 LEU A N 1
ATOM 670 C CA . LEU A 1 83 ? 13.597 8.330 -14.363 1.00 76.88 83 LEU A CA 1
ATOM 671 C C . LEU A 1 83 ? 13.767 9.825 -14.660 1.00 76.88 83 LEU A C 1
ATOM 673 O O . LEU A 1 83 ? 13.929 10.649 -13.756 1.00 76.88 83 LEU A O 1
ATOM 677 N N . SER A 1 84 ? 13.649 10.207 -15.933 1.00 76.31 84 SER A N 1
ATOM 678 C CA . SER A 1 84 ? 13.675 11.607 -16.366 1.00 76.31 84 SER A CA 1
ATOM 679 C C . SER A 1 84 ? 12.270 12.137 -16.697 1.00 76.31 84 SER A C 1
ATOM 681 O O . SER A 1 84 ? 11.366 11.407 -17.108 1.00 76.31 84 SER A O 1
ATOM 683 N N . GLY A 1 85 ? 12.062 13.440 -16.478 1.00 79.75 85 GLY A N 1
ATOM 684 C CA . GLY A 1 85 ? 10.854 14.157 -16.900 1.00 79.75 85 GLY A CA 1
ATOM 685 C C . GLY A 1 85 ? 9.554 13.751 -16.188 1.00 79.75 85 GLY A C 1
ATOM 686 O O . GLY A 1 85 ? 9.511 13.555 -14.973 1.00 79.75 85 GLY A O 1
ATOM 687 N N . MET A 1 86 ? 8.462 13.668 -16.954 1.00 80.50 86 MET A N 1
ATOM 688 C CA . MET A 1 86 ? 7.089 13.475 -16.456 1.00 80.50 86 MET A CA 1
ATOM 689 C C . MET A 1 86 ? 6.878 12.117 -15.763 1.00 80.50 86 MET A C 1
ATOM 691 O O . MET A 1 86 ? 6.083 12.010 -14.828 1.00 80.50 86 MET A O 1
ATOM 695 N N . LEU A 1 87 ? 7.652 11.099 -16.154 1.00 79.44 87 LEU A N 1
ATOM 696 C CA . LEU A 1 87 ? 7.633 9.775 -15.528 1.00 79.44 87 LEU A CA 1
ATOM 697 C C . LEU A 1 87 ? 8.120 9.831 -14.077 1.00 79.44 87 LEU A C 1
ATOM 699 O O . LEU A 1 87 ? 7.523 9.200 -13.209 1.00 79.44 87 LEU A O 1
ATOM 703 N N . ARG A 1 88 ? 9.136 10.651 -13.781 1.00 79.94 88 ARG A N 1
ATOM 704 C CA . ARG A 1 88 ? 9.641 10.846 -12.415 1.00 79.94 88 ARG A CA 1
ATOM 705 C C . ARG A 1 88 ? 8.561 11.389 -11.482 1.00 79.94 88 ARG A C 1
ATOM 707 O O . ARG A 1 88 ? 8.389 10.880 -10.378 1.00 79.94 88 ARG A O 1
ATOM 714 N N . MET A 1 89 ? 7.812 12.395 -11.937 1.00 81.06 89 MET A N 1
ATOM 715 C CA . MET A 1 89 ? 6.707 12.968 -11.159 1.00 81.06 89 MET A CA 1
ATOM 716 C C . MET A 1 89 ? 5.589 11.945 -10.934 1.00 81.06 89 MET A C 1
ATOM 718 O O . MET A 1 89 ? 5.094 11.826 -9.817 1.00 81.06 89 MET A O 1
ATOM 722 N N . GLY A 1 90 ? 5.242 11.152 -11.954 1.00 82.00 90 GLY A N 1
ATOM 723 C CA . GLY A 1 90 ? 4.259 10.073 -11.818 1.00 82.00 90 GLY A CA 1
ATOM 724 C C . GLY A 1 90 ? 4.668 9.022 -10.781 1.00 82.00 90 GLY A C 1
ATOM 725 O O . GLY A 1 90 ? 3.878 8.685 -9.899 1.00 82.00 90 GLY A O 1
ATOM 726 N N . TRP A 1 91 ? 5.919 8.555 -10.826 1.00 83.00 91 TRP A N 1
ATOM 727 C CA . TRP A 1 91 ? 6.441 7.572 -9.868 1.00 83.00 91 TRP A CA 1
ATOM 728 C C . TRP A 1 91 ? 6.529 8.124 -8.438 1.00 83.00 91 TRP A C 1
ATOM 730 O O . TRP A 1 91 ? 6.179 7.412 -7.495 1.00 83.00 91 TRP A O 1
ATOM 740 N N . LEU A 1 92 ? 6.887 9.403 -8.269 1.00 83.69 92 LEU A N 1
ATOM 741 C CA . LEU A 1 92 ? 6.851 10.089 -6.971 1.00 83.69 92 LEU A CA 1
ATOM 742 C C . LEU A 1 92 ? 5.435 10.158 -6.390 1.00 83.69 92 LEU A C 1
ATOM 744 O O . LEU A 1 92 ? 5.240 9.853 -5.214 1.00 83.69 92 LEU A O 1
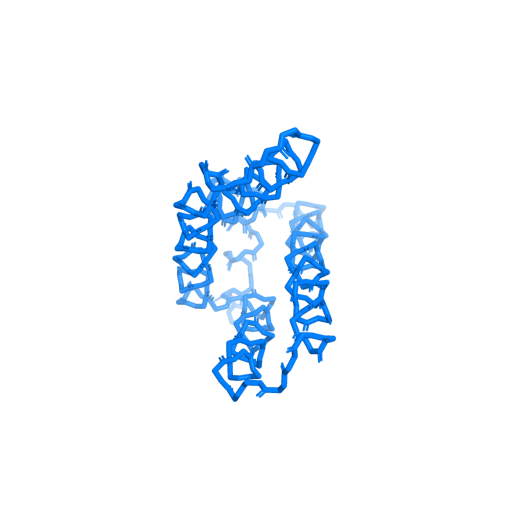ATOM 748 N N . VAL A 1 93 ? 4.444 10.533 -7.204 1.00 86.62 93 VAL A N 1
ATOM 749 C CA . VAL A 1 93 ? 3.040 10.616 -6.770 1.00 86.62 93 VAL A CA 1
ATOM 750 C C . VAL A 1 93 ? 2.521 9.239 -6.363 1.00 86.62 93 VAL A C 1
ATOM 752 O O . VAL A 1 93 ? 1.894 9.110 -5.314 1.00 86.62 93 VAL A O 1
ATOM 755 N N . ILE A 1 94 ? 2.832 8.192 -7.131 1.00 84.94 94 ILE A N 1
ATOM 756 C CA . ILE A 1 94 ? 2.455 6.813 -6.789 1.00 84.94 94 ILE A CA 1
ATOM 757 C C . ILE A 1 94 ? 3.122 6.377 -5.473 1.00 84.94 94 ILE A C 1
ATOM 759 O O . ILE A 1 94 ? 2.453 5.819 -4.602 1.00 84.94 94 ILE A O 1
ATOM 763 N N . GLY A 1 95 ? 4.411 6.674 -5.281 1.00 83.50 95 GLY A N 1
ATOM 764 C CA . GLY A 1 95 ? 5.123 6.397 -4.027 1.00 83.50 95 GLY A CA 1
ATOM 765 C C . GLY A 1 95 ? 4.504 7.105 -2.820 1.00 83.50 95 GLY A C 1
ATOM 766 O O . GLY A 1 95 ? 4.286 6.488 -1.774 1.00 83.50 95 GLY A O 1
ATOM 767 N N . LEU A 1 96 ? 4.137 8.378 -2.981 1.00 86.81 96 LEU A N 1
ATOM 768 C CA . LEU A 1 96 ? 3.433 9.154 -1.960 1.00 86.81 96 LEU A CA 1
ATOM 769 C C . LEU A 1 96 ? 2.041 8.593 -1.657 1.00 86.81 96 LEU A C 1
ATOM 771 O O . LEU A 1 96 ? 1.660 8.535 -0.490 1.00 86.81 96 LEU A O 1
ATOM 775 N N . LEU A 1 97 ? 1.296 8.132 -2.665 1.00 86.06 97 LEU A N 1
ATOM 776 C CA . LEU A 1 97 ? -0.012 7.496 -2.473 1.00 86.06 97 LEU A CA 1
ATOM 777 C C . LEU A 1 97 ? 0.095 6.203 -1.659 1.00 86.06 97 LEU A C 1
ATOM 779 O O . LEU A 1 97 ? -0.744 5.955 -0.788 1.00 86.06 97 LEU A O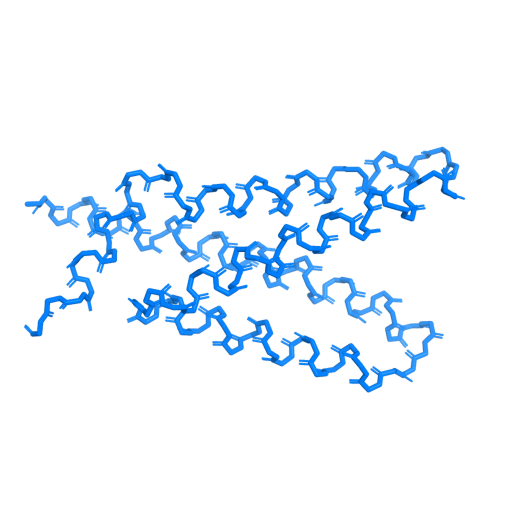 1
ATOM 783 N N . TYR A 1 98 ? 1.138 5.400 -1.883 1.00 84.25 98 TYR A N 1
ATOM 784 C CA . TYR A 1 98 ? 1.399 4.212 -1.070 1.00 84.25 98 TYR A CA 1
ATOM 785 C C . TYR A 1 98 ? 1.720 4.564 0.388 1.00 84.25 98 TYR A C 1
ATOM 787 O O . TYR A 1 98 ? 1.160 3.947 1.297 1.00 84.25 98 TYR A O 1
ATOM 795 N N . LEU A 1 99 ? 2.544 5.591 0.625 1.00 85.25 99 LEU A N 1
ATOM 796 C CA . LEU A 1 99 ? 2.818 6.098 1.975 1.00 85.25 99 LEU A CA 1
ATOM 797 C C . LEU A 1 99 ? 1.560 6.644 2.653 1.00 85.25 99 LEU A C 1
ATOM 799 O O . LEU A 1 99 ? 1.276 6.289 3.796 1.00 85.25 99 LEU A O 1
ATOM 803 N N . ALA A 1 100 ? 0.780 7.463 1.949 1.00 85.69 100 ALA A N 1
ATOM 804 C CA . ALA A 1 100 ? -0.465 8.020 2.459 1.00 85.69 100 ALA A CA 1
ATOM 805 C C . ALA A 1 100 ? -1.472 6.914 2.802 1.00 85.69 100 ALA A C 1
ATOM 807 O O . ALA A 1 100 ? -2.128 6.982 3.840 1.00 85.69 100 ALA A O 1
ATOM 808 N N . SER A 1 101 ? -1.551 5.858 1.989 1.00 83.88 101 SER A N 1
ATOM 809 C CA . SER A 1 101 ? -2.402 4.689 2.246 1.00 83.88 101 SER A CA 1
ATOM 810 C C . SER A 1 101 ? -1.939 3.904 3.478 1.00 83.88 101 SER A C 1
ATOM 812 O O . SER A 1 101 ? -2.759 3.546 4.327 1.00 83.88 101 SER A O 1
ATOM 814 N N . ALA A 1 102 ? -0.627 3.691 3.627 1.00 84.88 102 ALA A N 1
ATOM 815 C CA . ALA A 1 102 ? -0.044 3.037 4.797 1.00 84.88 102 ALA A CA 1
ATOM 816 C C . ALA A 1 1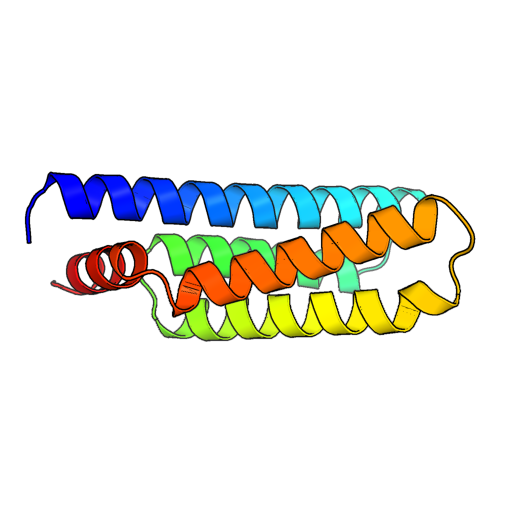02 ? -0.308 3.833 6.083 1.00 84.88 102 ALA A C 1
ATOM 818 O O . ALA A 1 102 ? -0.737 3.260 7.087 1.00 84.88 102 ALA A O 1
ATOM 819 N N . LEU A 1 103 ? -0.109 5.154 6.029 1.00 84.50 103 LEU A N 1
ATOM 820 C CA . LEU A 1 103 ? -0.377 6.069 7.134 1.00 84.50 103 LEU A CA 1
ATOM 821 C C . LEU A 1 103 ? -1.865 6.068 7.491 1.00 84.50 103 LEU A C 1
ATOM 823 O O . LEU A 1 103 ? -2.219 5.962 8.660 1.00 84.50 103 LEU A O 1
ATOM 827 N N . SER A 1 104 ? -2.742 6.108 6.488 1.00 82.94 104 SER A N 1
ATOM 828 C CA . SER A 1 104 ? -4.197 6.113 6.669 1.00 82.94 104 SER A CA 1
ATOM 829 C C . SER A 1 104 ? -4.696 4.851 7.377 1.00 82.94 104 SER A C 1
ATOM 831 O O . SER A 1 104 ? -5.556 4.934 8.252 1.00 82.94 104 SER A O 1
ATOM 833 N N . LEU A 1 105 ? -4.119 3.683 7.075 1.00 78.00 105 LEU A N 1
ATOM 834 C CA . LEU A 1 105 ? -4.456 2.421 7.747 1.00 78.00 105 LEU A CA 1
ATOM 835 C C . LEU A 1 105 ? -4.074 2.402 9.238 1.00 78.00 105 LEU A C 1
ATOM 837 O O . LEU A 1 105 ? -4.691 1.672 10.018 1.00 78.00 105 LEU A O 1
ATOM 841 N N . VAL A 1 106 ? -3.076 3.191 9.645 1.00 79.06 106 VAL A N 1
ATOM 842 C CA . VAL A 1 106 ? -2.551 3.209 11.020 1.00 79.06 106 VAL A CA 1
ATOM 843 C C . VAL A 1 106 ? -3.113 4.376 11.835 1.00 79.06 106 VAL A C 1
ATOM 845 O O . VAL A 1 106 ? -3.508 4.185 12.986 1.00 79.06 106 VAL A O 1
ATOM 848 N N . ALA A 1 107 ? -3.163 5.570 11.245 1.00 77.12 107 ALA A N 1
ATOM 849 C CA . ALA A 1 107 ? -3.426 6.827 11.935 1.00 77.12 107 ALA A CA 1
ATOM 850 C C . ALA A 1 107 ? -4.910 7.223 11.966 1.00 77.12 107 ALA A C 1
ATOM 852 O O . ALA A 1 107 ? -5.315 7.958 12.867 1.00 77.12 107 ALA A O 1
ATOM 853 N N . LEU A 1 108 ? -5.747 6.747 11.029 1.00 78.88 108 LEU A N 1
ATOM 854 C CA . LEU A 1 108 ? -7.145 7.186 10.977 1.00 78.88 108 LEU A CA 1
ATOM 855 C C . LEU A 1 108 ? -7.965 6.620 12.152 1.00 78.88 108 LEU A C 1
ATOM 857 O O . LEU A 1 108 ? -8.113 5.398 12.293 1.00 78.88 108 LEU A O 1
ATOM 861 N N . PRO A 1 109 ? -8.599 7.481 12.969 1.00 70.88 109 PRO A N 1
ATOM 862 C CA . PRO A 1 109 ? -9.380 7.036 14.119 1.00 70.88 109 PRO A CA 1
ATOM 863 C C . PRO A 1 109 ? -10.627 6.241 13.704 1.00 70.88 109 PRO A C 1
ATOM 865 O O . PRO A 1 109 ? -11.021 5.322 14.422 1.00 70.88 109 PRO A O 1
ATOM 868 N N . GLN A 1 110 ? -11.210 6.527 12.529 1.00 73.31 110 GLN A N 1
ATOM 869 C CA . GLN A 1 110 ? -12.346 5.764 11.986 1.00 73.31 110 GLN A CA 1
ATOM 870 C C . GLN A 1 110 ? -11.951 4.340 11.563 1.00 73.31 110 GLN A C 1
ATOM 872 O O . GLN A 1 110 ? -12.761 3.418 11.621 1.00 73.31 110 GLN A O 1
ATOM 877 N N . VAL A 1 111 ? -10.694 4.144 11.160 1.00 73.06 111 VAL A N 1
ATOM 878 C CA . VAL A 1 111 ? -10.148 2.818 10.856 1.00 73.06 111 VAL A CA 1
ATOM 879 C C . VAL A 1 111 ? -9.957 2.048 12.163 1.00 73.06 111 VAL A C 1
ATOM 881 O 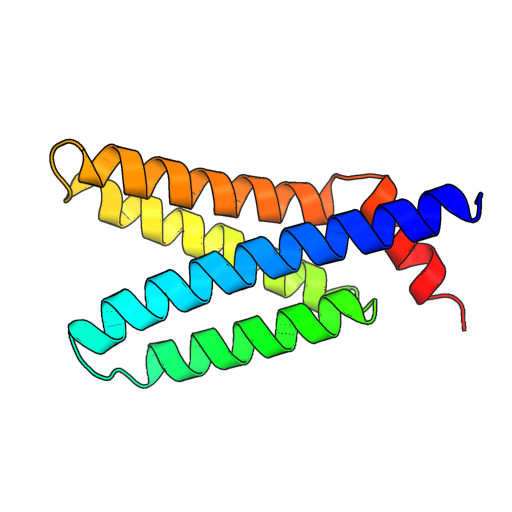O . VAL A 1 111 ? -10.390 0.905 12.292 1.00 73.06 111 VAL A O 1
ATOM 884 N N . ARG A 1 112 ? -9.400 2.700 13.192 1.00 75.00 112 ARG A N 1
ATOM 885 C CA . ARG A 1 112 ? -9.224 2.102 14.525 1.00 75.00 112 ARG A CA 1
ATOM 886 C C . ARG A 1 112 ? -10.552 1.713 15.188 1.00 75.00 112 ARG A C 1
ATOM 888 O O . ARG A 1 112 ? -10.592 0.692 15.871 1.00 75.00 112 ARG A O 1
ATOM 895 N N . SER A 1 113 ? -11.623 2.486 14.996 1.00 72.06 113 SER A N 1
ATOM 896 C CA . SER A 1 113 ? -12.951 2.142 15.521 1.00 72.06 113 SER A CA 1
ATOM 897 C C . SER A 1 113 ? -13.583 0.953 14.794 1.00 72.06 113 SER A C 1
ATOM 899 O O . SER A 1 113 ? -14.126 0.078 15.463 1.00 72.06 113 SER A O 1
ATOM 901 N N . TYR A 1 114 ? -13.449 0.866 13.464 1.00 74.81 114 TYR A N 1
ATOM 902 C CA . TYR A 1 114 ? -13.883 -0.303 12.689 1.00 74.81 114 TYR A CA 1
ATOM 903 C C . TYR A 1 114 ? -13.188 -1.586 13.158 1.00 74.81 114 TYR A C 1
ATOM 905 O O . TYR A 1 114 ? -13.861 -2.563 13.470 1.00 74.81 114 TYR A O 1
ATOM 913 N N . PHE A 1 115 ? -11.858 -1.562 13.295 1.00 73.56 115 PHE A N 1
ATOM 914 C CA . PHE A 1 115 ? -11.095 -2.735 13.734 1.00 73.56 115 PHE A CA 1
ATOM 915 C C . PHE A 1 115 ? -11.422 -3.174 15.164 1.00 73.56 115 PHE A C 1
ATOM 917 O O . PHE A 1 115 ? -11.451 -4.366 15.448 1.00 73.56 115 PHE A O 1
ATOM 924 N N . ARG A 1 116 ? -11.697 -2.223 16.067 1.00 74.56 116 ARG A N 1
ATOM 925 C CA . ARG A 1 116 ? -12.155 -2.542 17.427 1.00 74.56 116 ARG A CA 1
ATOM 926 C C . ARG A 1 116 ? -13.516 -3.233 17.431 1.00 74.56 116 ARG A C 1
ATOM 928 O O . ARG A 1 116 ? -13.723 -4.113 18.252 1.00 74.56 116 ARG A O 1
ATOM 935 N N . TYR A 1 117 ? -14.414 -2.843 16.529 1.00 71.31 117 TYR A N 1
ATOM 936 C CA . TYR A 1 117 ? -15.719 -3.484 16.384 1.00 71.31 117 TYR A CA 1
ATOM 937 C C . TYR A 1 117 ? -15.610 -4.871 15.739 1.00 71.31 117 TYR A C 1
ATOM 939 O O . TYR A 1 117 ? -16.198 -5.817 16.238 1.00 71.31 117 TYR A O 1
ATOM 947 N N . SER A 1 118 ? -14.806 -5.032 14.682 1.00 67.44 118 SER A N 1
ATOM 948 C CA . SER A 1 118 ? -14.628 -6.332 14.009 1.00 67.44 118 SER A CA 1
ATOM 949 C C . SER A 1 118 ? -13.920 -7.393 14.862 1.00 67.44 118 SER A C 1
ATOM 951 O O . SER A 1 118 ? -13.866 -8.550 14.467 1.00 67.44 118 SER A O 1
ATOM 953 N N . GLN A 1 119 ? -13.308 -6.990 15.978 1.00 69.06 119 GLN A N 1
ATOM 954 C CA . GLN A 1 119 ? -12.626 -7.873 16.930 1.00 69.06 119 GLN A CA 1
ATOM 955 C C . GLN A 1 119 ? -13.498 -8.245 18.135 1.00 69.06 119 GLN A C 1
ATOM 957 O O . GLN A 1 119 ? -13.052 -9.025 18.974 1.00 69.06 119 GLN A O 1
ATOM 962 N N . GLN A 1 120 ? -14.703 -7.679 18.252 1.00 62.47 120 GLN A N 1
ATOM 963 C CA . GLN A 1 120 ? -15.660 -8.108 19.266 1.00 62.47 120 GLN A CA 1
ATOM 964 C C . GLN A 1 120 ? -16.328 -9.406 18.776 1.00 62.47 120 GLN A C 1
ATOM 966 O O . GLN A 1 120 ? -16.847 -9.397 17.657 1.00 62.47 120 GLN A O 1
ATOM 971 N N . PRO A 1 121 ? -16.227 -10.507 19.546 1.00 54.03 121 PRO A N 1
ATOM 972 C CA . PRO A 1 121 ? -16.787 -11.807 19.179 1.00 54.03 121 PRO A CA 1
ATOM 973 C C . PRO A 1 121 ? -18.316 -11.787 19.086 1.00 54.03 121 PRO A C 1
ATOM 975 O O . PRO A 1 121 ? -18.946 -10.962 19.791 1.00 54.03 121 PRO A O 1
#

Secondary structure (DSSP, 8-state):
--HHHHHHHHHHHHHHHHHHHHHHHHHHHHHHTT---HHHHHHHHHHHHHHHHHHTT-HHHHHHHHHHHHHHHHHHHHHGGG--THHHHHHHHHHHHHHHHHHHHHH-HHHHHHHHHHT--

Sequence (121 aa):
MTNRQIKTGRWIVGSILSLILGLTVFGAVARLLLGFDLSYAVRLTLTFFLCWMVFRGFFWARVMLSLLLVWTAFQLFIVTPELSGMLRMGWLVIGLLYLASALSLVALPQVRSYFRYSQQP